Protein AF-A0A2J4XXV7-F1 (afdb_monomer)

Sequence (76 aa):
GYVSQFDAGKVPREKGILFPPAPKTFASQLVIGTPYLSQENIVKLKQAFSDPRIQTWLKTTDDPLVKDVLVPVSAN

Solvent-accessible surface area (backbone atoms only — not comparable to full-atom values): 5104 Å² total; per-residue (Å²): 104,80,66,55,55,38,60,75,63,69,57,62,72,90,63,45,90,74,60,72,80,76,58,76,89,68,53,90,71,94,82,77,64,77,93,47,62,80,40,68,69,47,44,52,50,54,51,58,78,67,35,68,65,53,61,52,43,60,75,68,47,82,50,80,84,41,39,93,67,57,73,77,75,77,93,125

Organism: NCBI:txid1134687

Mean predicted aligned error: 10.98 Å

Secondary structure (DSSP, 8-state):
-HHHHHHHTT--GGGGGG-PPPPGGGS------GGGTT-HHHHHHHHHHT-HHHHHHHHH---TTTTTTSPPPP--

Foldseek 3Di:
DVVVVCVVVVPDCVVVVPPDQDPLVPPDDDDDDPVCCPPPVNVVVVCVVPDVVVVVCLVDPPPPVRVVPDDPRDDD

Radius of gyration: 15.52 Å; Cα contacts (8 Å, |Δi|>4): 29; chains: 1; bounding box: 39×26×36 Å

pLDDT: mean 73.26, std 17.17, range [35.06, 97.94]

Structure (mmCIF, N/CA/C/O backbone):
data_AF-A0A2J4XXV7-F1
#
_entry.id   AF-A0A2J4XXV7-F1
#
loop_
_atom_site.group_PDB
_atom_site.id
_atom_site.type_symbol
_atom_site.label_atom_id
_atom_site.label_alt_id
_atom_site.label_comp_id
_atom_site.label_asym_id
_atom_site.label_entity_id
_atom_site.label_seq_id
_atom_site.pdbx_PDB_ins_code
_atom_site.Cartn_x
_atom_site.Cartn_y
_atom_site.Cartn_z
_atom_site.occupancy
_atom_site.B_iso_or_equiv
_atom_site.auth_seq_id
_atom_site.auth_comp_id
_atom_site.auth_asym_id
_atom_site.auth_atom_id
_atom_site.pdbx_PDB_model_num
ATOM 1 N N . GLY A 1 1 ? 9.592 8.700 -2.856 1.00 49.03 1 GLY A N 1
ATOM 2 C CA . GLY A 1 1 ? 10.501 7.537 -2.736 1.00 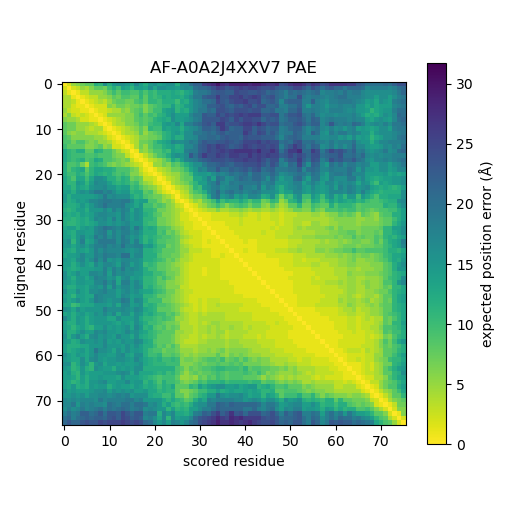49.03 1 GLY A CA 1
ATOM 3 C C . GLY A 1 1 ? 11.765 7.813 -3.525 1.00 49.03 1 GLY A C 1
ATOM 4 O O . GLY A 1 1 ? 11.729 8.685 -4.375 1.00 49.03 1 GLY A O 1
ATOM 5 N N . TYR A 1 2 ? 12.874 7.116 -3.276 1.00 47.78 2 TYR A N 1
ATOM 6 C CA . TYR A 1 2 ? 14.157 7.369 -3.961 1.00 47.78 2 TYR A CA 1
ATOM 7 C C . TYR A 1 2 ? 14.009 7.400 -5.500 1.00 47.78 2 TYR A C 1
ATOM 9 O O . TYR A 1 2 ? 14.506 8.312 -6.142 1.00 47.78 2 TYR A O 1
ATOM 17 N N . VAL A 1 3 ? 13.178 6.517 -6.071 1.00 54.53 3 VAL A N 1
ATOM 18 C CA . VAL A 1 3 ? 12.819 6.470 -7.507 1.00 54.53 3 VAL A CA 1
ATOM 19 C C . VAL A 1 3 ? 12.100 7.737 -8.001 1.00 54.53 3 VAL A C 1
ATOM 21 O O . VAL A 1 3 ? 12.431 8.248 -9.066 1.00 54.53 3 VAL A O 1
ATOM 24 N N . SER A 1 4 ? 11.203 8.329 -7.200 1.00 55.78 4 SER A N 1
ATOM 25 C CA . SER A 1 4 ? 10.461 9.534 -7.605 1.00 55.78 4 SER A CA 1
ATOM 26 C C . SER A 1 4 ? 11.358 10.768 -7.757 1.00 55.78 4 SER A C 1
ATOM 28 O O . SER A 1 4 ? 10.961 11.728 -8.405 1.00 55.78 4 SER A O 1
ATOM 30 N N . GLN A 1 5 ? 12.560 10.765 -7.166 1.00 57.62 5 GLN A N 1
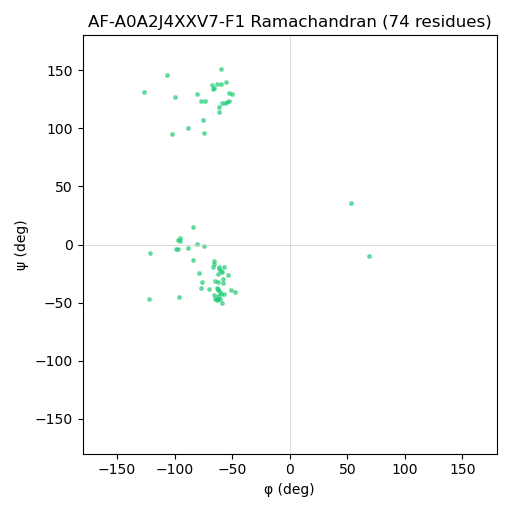ATOM 31 C CA . GLN A 1 5 ? 13.560 11.822 -7.361 1.00 57.62 5 GLN A CA 1
ATOM 32 C C . GLN A 1 5 ? 14.259 11.699 -8.723 1.00 57.62 5 GLN A C 1
ATOM 34 O O . GLN A 1 5 ? 14.582 12.716 -9.328 1.00 57.62 5 GLN A O 1
ATOM 39 N N . PHE A 1 6 ? 14.443 10.478 -9.235 1.00 59.03 6 PHE A N 1
ATOM 40 C CA . PHE A 1 6 ? 14.995 10.239 -10.573 1.00 59.03 6 PHE A CA 1
ATOM 41 C C . PHE A 1 6 ? 13.954 10.481 -11.667 1.00 59.03 6 PHE A C 1
ATOM 43 O O . PHE A 1 6 ? 14.296 11.080 -12.687 1.00 59.03 6 PHE A O 1
ATOM 50 N N . ASP A 1 7 ? 12.690 10.117 -11.419 1.00 57.56 7 ASP A N 1
ATOM 51 C CA . ASP A 1 7 ? 11.569 10.480 -12.294 1.00 57.56 7 ASP A CA 1
ATOM 52 C C . ASP A 1 7 ? 11.397 12.008 -12.349 1.00 57.56 7 ASP A C 1
ATOM 54 O O . ASP A 1 7 ? 11.340 12.591 -13.433 1.00 57.56 7 ASP A O 1
ATOM 58 N N . ALA A 1 8 ? 11.418 12.686 -11.191 1.00 62.62 8 ALA A N 1
ATOM 59 C CA . ALA A 1 8 ? 11.399 14.151 -11.122 1.00 62.62 8 ALA A CA 1
ATOM 60 C C . ALA A 1 8 ? 12.638 14.787 -11.782 1.00 62.62 8 ALA A C 1
ATOM 62 O O . ALA A 1 8 ? 12.545 15.861 -12.375 1.00 62.62 8 ALA A O 1
ATOM 63 N N . GLY A 1 9 ? 13.784 14.106 -11.717 1.00 67.56 9 GLY A N 1
ATOM 64 C CA . GLY A 1 9 ? 15.035 14.496 -12.365 1.00 67.56 9 GLY A CA 1
ATOM 65 C C . GLY A 1 9 ? 15.133 14.139 -13.853 1.00 67.56 9 GLY A C 1
ATOM 66 O O . GLY A 1 9 ? 16.160 14.436 -14.460 1.00 67.56 9 GLY A O 1
ATOM 67 N N . LYS A 1 10 ? 14.102 13.514 -14.450 1.00 68.19 10 LYS A N 1
ATOM 68 C CA . LYS A 1 10 ? 14.077 13.042 -15.851 1.00 68.19 10 LYS A CA 1
ATOM 69 C C . LYS A 1 10 ? 15.260 12.138 -16.224 1.00 68.19 10 LYS A C 1
ATOM 71 O O . LYS A 1 10 ? 15.767 12.199 -17.345 1.00 68.19 10 LYS A O 1
ATOM 76 N N . VAL A 1 11 ? 15.726 11.308 -15.294 1.00 65.69 11 VAL A N 1
ATOM 77 C CA . VAL A 1 11 ? 16.832 10.382 -15.560 1.00 65.69 11 VAL A CA 1
ATOM 78 C C . VAL A 1 11 ? 16.310 9.188 -16.373 1.00 65.69 11 VAL A C 1
ATOM 80 O O . VAL A 1 11 ? 15.395 8.507 -15.913 1.00 65.69 11 VAL A O 1
ATOM 83 N N . PRO A 1 12 ? 16.872 8.895 -17.563 1.00 67.50 12 PRO A N 1
ATOM 84 C CA . PRO A 1 12 ? 16.431 7.760 -18.370 1.00 67.50 12 PRO A CA 1
ATOM 85 C C . PRO A 1 12 ? 16.662 6.426 -17.652 1.00 67.50 12 PRO A C 1
ATOM 87 O O . PRO A 1 12 ? 17.738 6.198 -17.091 1.00 67.50 12 PRO A O 1
ATOM 90 N N . ARG A 1 13 ? 15.684 5.512 -17.731 1.00 62.97 13 ARG A N 1
ATOM 91 C CA . ARG A 1 13 ? 15.736 4.182 -17.086 1.00 62.97 13 ARG A CA 1
ATOM 92 C C . ARG A 1 13 ? 16.913 3.316 -1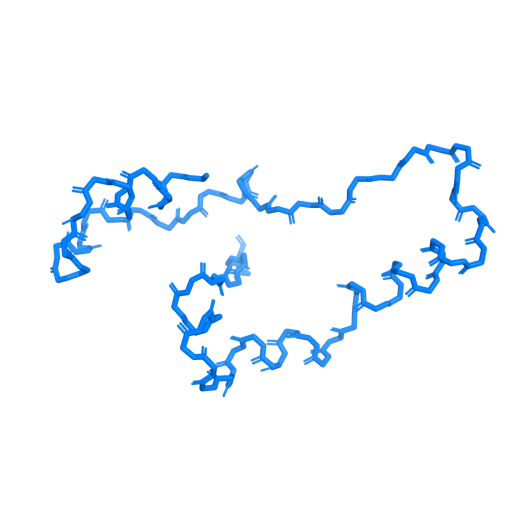7.540 1.00 62.97 13 ARG A C 1
ATOM 94 O O . ARG A 1 13 ? 17.372 2.468 -16.786 1.00 62.97 13 ARG A O 1
ATOM 101 N N . GLU A 1 14 ? 17.444 3.575 -18.731 1.00 63.31 14 GLU A N 1
ATOM 102 C CA . GLU A 1 14 ? 18.646 2.943 -19.295 1.00 63.31 14 GLU A CA 1
ATOM 103 C C . GLU A 1 14 ? 19.903 3.167 -18.436 1.00 63.31 14 GLU A C 1
ATOM 105 O O . GLU A 1 14 ? 20.829 2.360 -18.462 1.00 63.31 14 GLU A O 1
ATOM 110 N N . LYS A 1 15 ? 19.928 4.221 -17.606 1.00 63.72 15 LYS A N 1
ATOM 111 C CA . LYS A 1 15 ? 20.989 4.460 -16.609 1.00 63.72 15 LYS A CA 1
ATOM 112 C C . LYS A 1 15 ? 20.757 3.702 -15.298 1.00 63.72 15 LYS A C 1
ATOM 114 O O . LYS A 1 15 ? 21.380 3.999 -14.278 1.00 63.72 15 LYS A O 1
ATOM 119 N N . GLY A 1 16 ? 19.860 2.718 -15.323 1.00 54.12 16 GLY A N 1
ATOM 120 C CA . GLY A 1 16 ? 19.301 2.089 -14.140 1.00 54.12 16 GLY A CA 1
ATOM 121 C C . GLY A 1 16 ? 20.193 1.123 -13.374 1.00 54.12 16 GLY A C 1
ATOM 122 O O . GLY A 1 16 ? 19.811 0.662 -12.304 1.00 54.12 16 GLY A O 1
ATOM 123 N N . ILE A 1 17 ? 21.418 0.907 -13.852 1.00 55.00 17 ILE A N 1
ATOM 124 C CA . ILE A 1 17 ? 22.502 0.254 -13.101 1.00 55.00 17 ILE A CA 1
ATOM 125 C C . ILE A 1 17 ? 22.788 1.013 -11.781 1.00 55.00 17 ILE A C 1
ATOM 127 O O . ILE A 1 17 ? 23.339 0.448 -10.842 1.00 55.00 17 ILE A O 1
ATOM 131 N N . LEU A 1 18 ? 22.370 2.284 -11.683 1.00 53.28 18 LEU A N 1
ATOM 132 C CA . LEU A 1 18 ? 22.469 3.125 -10.487 1.00 53.28 18 LEU A CA 1
ATOM 133 C C . LEU A 1 18 ? 21.272 3.020 -9.521 1.00 53.28 18 LEU A C 1
ATOM 135 O O . LEU A 1 18 ? 21.304 3.678 -8.482 1.00 53.28 18 LEU A O 1
ATOM 139 N N . PHE A 1 19 ? 20.222 2.246 -9.827 1.00 56.88 19 PHE A N 1
ATOM 140 C CA . PHE A 1 19 ? 19.099 2.046 -8.904 1.00 56.88 19 PHE A CA 1
ATOM 141 C C . PHE A 1 19 ? 19.391 0.853 -7.984 1.00 56.88 19 PHE A C 1
ATOM 143 O O . PHE A 1 19 ? 19.197 -0.292 -8.401 1.00 56.88 19 PHE A O 1
ATOM 150 N N . PRO A 1 20 ? 19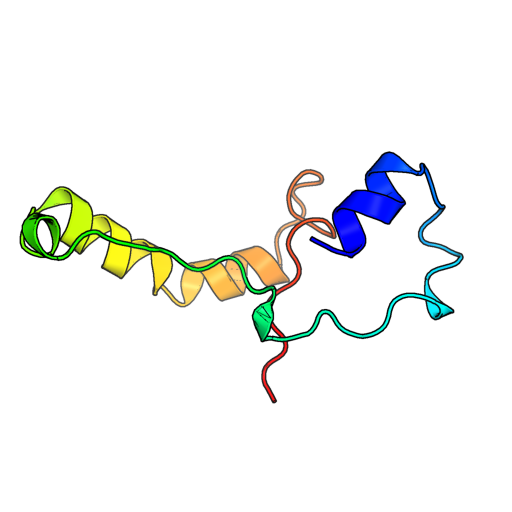.831 1.060 -6.727 1.00 57.38 20 PRO A N 1
ATOM 151 C CA . PRO A 1 20 ? 19.811 -0.029 -5.761 1.00 57.38 20 PRO A CA 1
ATOM 152 C C . PRO A 1 20 ? 18.363 -0.523 -5.594 1.00 57.38 20 PRO A C 1
ATOM 154 O O . PRO A 1 20 ? 17.426 0.274 -5.742 1.00 57.38 20 PRO A O 1
ATOM 157 N N . PRO A 1 21 ? 18.144 -1.810 -5.265 1.00 57.56 21 PRO A N 1
ATOM 158 C CA . PRO A 1 21 ? 16.812 -2.286 -4.918 1.00 57.56 21 PRO A CA 1
ATOM 159 C C . PRO A 1 21 ? 16.234 -1.388 -3.820 1.00 57.56 21 PRO A C 1
ATOM 161 O O . PRO A 1 21 ? 16.913 -1.087 -2.835 1.00 57.56 21 PRO A O 1
ATOM 164 N N . ALA A 1 22 ? 15.000 -0.914 -4.020 1.00 55.06 22 ALA A N 1
ATOM 165 C CA . ALA A 1 22 ? 14.360 0.009 -3.093 1.00 55.06 22 ALA A CA 1
ATOM 166 C C . ALA A 1 22 ? 14.381 -0.601 -1.679 1.00 55.06 22 ALA A C 1
ATOM 168 O O . ALA A 1 22 ? 13.879 -1.715 -1.496 1.00 55.06 22 ALA A O 1
ATOM 169 N N . PRO A 1 23 ? 14.963 0.081 -0.675 1.00 55.78 23 PRO A N 1
ATOM 170 C CA . PRO A 1 23 ? 15.028 -0.482 0.664 1.00 55.78 23 PRO A CA 1
ATOM 171 C C . PRO A 1 23 ? 13.611 -0.750 1.180 1.00 55.78 23 PRO A C 1
ATOM 173 O O . PRO A 1 23 ? 12.720 0.082 1.003 1.00 55.78 23 PRO A O 1
ATOM 176 N N . LYS A 1 24 ? 13.396 -1.893 1.846 1.00 56.94 24 LYS A N 1
ATOM 177 C CA . LYS A 1 24 ? 12.077 -2.314 2.368 1.00 56.94 24 LYS A CA 1
ATOM 178 C C . LYS A 1 24 ? 11.401 -1.259 3.254 1.00 56.94 24 LYS A C 1
ATOM 180 O O . LYS A 1 24 ? 10.179 -1.215 3.341 1.00 56.94 24 LYS A O 1
ATOM 185 N N . THR A 1 25 ? 12.187 -0.393 3.888 1.00 52.72 25 THR A N 1
ATOM 186 C CA . THR A 1 25 ? 11.716 0.732 4.707 1.00 52.72 25 THR A CA 1
ATOM 187 C C . THR A 1 25 ? 10.981 1.816 3.912 1.00 52.72 25 THR A C 1
ATOM 189 O O . THR A 1 25 ? 10.261 2.607 4.511 1.00 52.72 25 THR A O 1
ATOM 192 N N . PHE A 1 26 ? 11.119 1.852 2.583 1.00 56.47 26 PHE A N 1
ATOM 193 C CA . PHE A 1 26 ? 10.416 2.790 1.699 1.00 56.47 26 PHE A CA 1
ATOM 194 C C . PHE A 1 26 ? 9.150 2.208 1.067 1.00 56.47 26 PHE A C 1
ATOM 196 O O . PHE A 1 26 ? 8.517 2.880 0.252 1.00 56.47 26 PHE A O 1
ATOM 203 N N . ALA A 1 27 ? 8.776 0.979 1.431 1.00 62.72 27 ALA A N 1
ATOM 204 C CA . ALA A 1 27 ? 7.482 0.414 1.090 1.00 62.72 27 ALA A CA 1
ATOM 205 C C . ALA A 1 27 ? 6.368 1.375 1.515 1.00 62.72 27 ALA A C 1
ATOM 207 O O . ALA A 1 27 ? 6.267 1.717 2.694 1.00 62.72 27 ALA A O 1
ATOM 208 N N . SER A 1 28 ? 5.510 1.795 0.586 1.00 67.25 28 SER A N 1
ATOM 209 C CA . SER A 1 28 ? 4.276 2.480 0.963 1.00 67.25 28 SER A CA 1
ATOM 210 C C . SER A 1 28 ? 3.426 1.526 1.803 1.00 67.25 28 SER A C 1
ATOM 212 O O . SER A 1 28 ? 3.046 0.453 1.340 1.00 67.25 28 SER A O 1
ATOM 214 N N . GLN A 1 29 ? 3.159 1.906 3.052 1.00 74.88 29 GLN A N 1
ATOM 215 C CA . GLN A 1 29 ? 2.347 1.125 3.984 1.00 74.88 29 GLN A CA 1
ATOM 216 C C . GLN A 1 29 ? 0.976 1.773 4.167 1.00 74.88 29 GLN A C 1
ATOM 218 O O . GLN A 1 29 ? 0.851 2.999 4.187 1.00 74.88 29 GLN A O 1
ATOM 223 N N . LEU A 1 30 ? -0.052 0.945 4.348 1.00 83.25 30 LEU A N 1
ATOM 224 C CA . LEU A 1 30 ? -1.360 1.406 4.794 1.00 83.25 30 LEU A CA 1
ATOM 225 C C . LEU A 1 30 ? -1.291 1.723 6.297 1.00 83.25 30 LEU A C 1
ATOM 227 O O . LEU A 1 30 ? -1.229 0.812 7.121 1.00 83.25 30 LEU A O 1
ATOM 231 N N . VAL A 1 31 ? -1.306 3.011 6.650 1.00 88.38 31 VAL A N 1
ATOM 232 C CA . VAL A 1 31 ? -1.318 3.484 8.044 1.00 88.38 31 VAL A CA 1
ATOM 233 C C . VAL A 1 31 ? -2.745 3.853 8.442 1.00 88.38 31 VAL A C 1
ATOM 235 O O . VAL A 1 31 ? -3.406 4.631 7.758 1.00 88.38 31 VAL A O 1
ATOM 238 N N . ILE A 1 32 ? -3.225 3.293 9.553 1.00 90.31 32 ILE A N 1
ATOM 239 C CA . ILE A 1 32 ? -4.598 3.464 10.047 1.00 90.31 32 ILE A CA 1
ATOM 240 C C . ILE A 1 32 ? -4.535 3.937 11.499 1.00 90.31 32 ILE A C 1
ATOM 242 O O . ILE A 1 32 ? -3.844 3.336 12.318 1.00 90.31 32 ILE A O 1
ATOM 246 N N . GLY A 1 33 ? -5.283 4.990 11.836 1.00 94.44 33 GLY A N 1
ATOM 247 C CA . GLY A 1 33 ? -5.433 5.415 13.228 1.00 94.44 33 GLY A CA 1
ATOM 248 C C . GLY A 1 33 ? -6.200 4.374 14.049 1.00 94.44 33 GLY A C 1
ATOM 249 O O . GLY A 1 33 ? -7.261 3.916 13.627 1.00 94.44 33 GLY A O 1
ATOM 250 N N . THR A 1 34 ? -5.699 4.036 15.240 1.00 95.44 34 THR A N 1
ATOM 251 C CA . THR A 1 34 ? -6.288 3.026 16.142 1.00 95.44 34 THR A CA 1
ATOM 252 C C . THR A 1 34 ? -7.805 3.158 16.350 1.00 95.44 34 THR A C 1
ATOM 254 O O . THR A 1 34 ? -8.48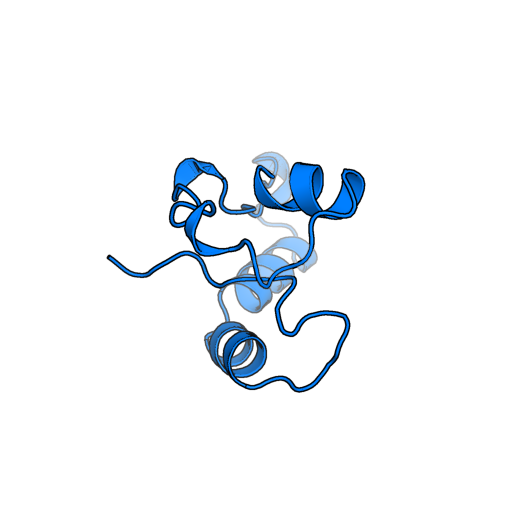1 2.129 16.300 1.00 95.44 34 THR A O 1
ATOM 257 N N . PRO A 1 35 ? -8.388 4.368 16.507 1.00 97.31 35 PRO A N 1
ATOM 258 C CA . PRO A 1 35 ? -9.836 4.520 16.688 1.00 97.31 35 PRO A CA 1
ATOM 259 C C . PRO A 1 35 ? -10.687 4.012 15.514 1.00 97.31 35 PRO A C 1
ATOM 261 O O . PRO A 1 35 ? -11.877 3.767 15.681 1.00 97.31 35 PRO A O 1
ATOM 264 N N . TYR A 1 36 ? -10.096 3.856 14.328 1.00 96.00 36 TYR A N 1
ATOM 265 C CA . TYR A 1 36 ? -10.810 3.517 13.097 1.00 96.00 36 TYR A CA 1
ATOM 266 C C . TYR A 1 36 ? -10.738 2.030 12.736 1.00 96.00 36 TYR A C 1
ATOM 268 O O . TYR A 1 36 ? -11.362 1.608 11.765 1.00 96.00 36 TYR A O 1
ATOM 276 N N . LEU A 1 37 ? -9.998 1.218 13.499 1.00 93.50 37 LEU A N 1
ATOM 277 C CA . LEU A 1 37 ? -9.700 -0.179 13.151 1.00 93.50 37 LEU A CA 1
ATOM 278 C C . LEU A 1 37 ? -10.938 -1.061 12.950 1.00 93.50 37 LEU A C 1
ATOM 280 O O . LEU A 1 37 ? -10.872 -2.020 12.181 1.00 93.50 37 LEU A O 1
ATOM 284 N N . SER A 1 38 ? -12.031 -0.754 13.650 1.00 95.62 38 SER A N 1
ATOM 285 C CA . SER A 1 38 ? -13.286 -1.507 13.612 1.00 95.62 38 SER A CA 1
ATOM 286 C C . SER A 1 38 ? -14.330 -0.928 12.657 1.00 95.62 38 SER A C 1
ATOM 288 O O . SER A 1 38 ? -15.390 -1.531 12.499 1.00 95.62 38 SER A O 1
ATOM 290 N N . GLN A 1 39 ? -14.066 0.213 12.008 1.00 97.94 39 GLN A N 1
ATOM 291 C CA . GLN A 1 39 ? -15.009 0.760 11.035 1.00 97.94 39 GLN A CA 1
ATOM 292 C C . GLN A 1 39 ? -15.112 -0.172 9.825 1.00 97.94 39 GLN A C 1
ATOM 294 O O . GLN A 1 39 ? -14.106 -0.647 9.29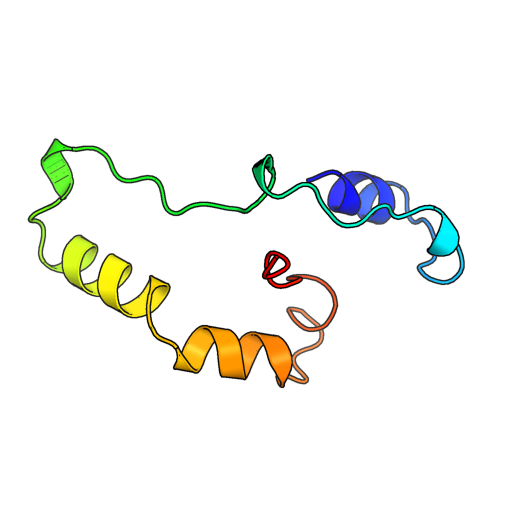6 1.00 97.94 39 GLN A O 1
ATOM 299 N N . GLU A 1 40 ? -16.336 -0.431 9.370 1.00 97.62 40 GLU A N 1
ATOM 300 C CA . GLU A 1 40 ? -16.611 -1.429 8.332 1.00 97.62 40 GLU A CA 1
ATOM 301 C C . GLU A 1 40 ? -15.833 -1.162 7.030 1.00 97.62 40 GLU A C 1
ATOM 303 O O . GLU A 1 40 ? -15.248 -2.069 6.437 1.00 97.62 40 GLU A O 1
ATOM 308 N N . ASN A 1 41 ? -15.768 0.100 6.603 1.00 96.19 41 ASN A N 1
ATOM 309 C CA . ASN A 1 41 ? -14.991 0.533 5.442 1.00 96.19 41 ASN A CA 1
ATOM 310 C C . ASN A 1 41 ? -13.483 0.285 5.616 1.00 96.19 41 ASN A C 1
ATOM 312 O O . ASN A 1 41 ? -12.822 -0.129 4.666 1.00 96.19 41 ASN A O 1
ATOM 316 N N . ILE A 1 42 ? -12.939 0.487 6.818 1.00 96.25 42 ILE A N 1
ATOM 317 C CA . ILE A 1 42 ? -11.523 0.250 7.122 1.00 96.25 42 ILE A CA 1
ATOM 318 C C . ILE A 1 42 ? -11.207 -1.245 7.130 1.00 96.25 42 ILE A C 1
ATOM 320 O O . ILE A 1 42 ? -10.166 -1.661 6.617 1.00 96.25 42 ILE A O 1
ATOM 324 N N . VAL A 1 43 ? -12.115 -2.076 7.643 1.00 95.38 43 VAL A N 1
ATOM 325 C CA . VAL A 1 43 ? -11.983 -3.537 7.567 1.00 95.38 43 VAL A CA 1
ATOM 326 C C . VAL A 1 43 ? -11.941 -3.998 6.108 1.00 95.38 43 VAL A C 1
ATOM 328 O O . VAL A 1 43 ? -11.029 -4.739 5.735 1.00 95.38 43 VAL A O 1
ATOM 331 N N . LYS A 1 44 ? -12.856 -3.505 5.264 1.00 95.38 44 LYS A N 1
ATOM 332 C CA . LYS A 1 44 ? -12.861 -3.800 3.820 1.00 95.38 44 LYS A CA 1
ATOM 333 C C . LYS A 1 44 ? -11.580 -3.320 3.133 1.00 95.38 44 LYS A C 1
ATOM 335 O O . LYS A 1 44 ? -11.014 -4.050 2.323 1.00 95.38 44 LYS A O 1
ATOM 340 N N . LEU A 1 45 ? -11.079 -2.136 3.491 1.00 92.69 45 LEU A N 1
ATOM 341 C CA . LEU A 1 45 ? -9.827 -1.603 2.950 1.00 92.69 45 LEU A CA 1
ATOM 342 C C . LEU A 1 45 ? -8.628 -2.491 3.308 1.00 92.69 45 LEU A C 1
ATOM 344 O O . LEU A 1 45 ? -7.829 -2.810 2.432 1.00 92.69 45 LEU A O 1
ATOM 348 N N . LYS A 1 46 ? -8.523 -2.947 4.564 1.00 91.06 46 LYS A N 1
ATOM 349 C CA . LYS A 1 46 ? -7.466 -3.881 4.997 1.00 91.06 46 LYS A CA 1
ATOM 350 C C . LYS A 1 46 ? -7.510 -5.195 4.220 1.00 91.06 46 LYS A C 1
ATOM 352 O O . LYS A 1 46 ? -6.460 -5.710 3.836 1.00 91.06 46 LYS A O 1
ATOM 357 N N . GLN A 1 47 ? -8.713 -5.730 4.004 1.00 92.00 47 GLN A N 1
ATOM 358 C CA . GLN A 1 47 ? -8.922 -6.959 3.237 1.00 92.00 47 GLN A CA 1
ATOM 359 C C . GLN A 1 47 ? -8.482 -6.782 1.785 1.00 92.00 47 GLN A C 1
ATOM 361 O O . GLN A 1 47 ? -7.708 -7.597 1.296 1.00 92.00 47 GLN A O 1
ATOM 366 N N . ALA A 1 48 ? -8.904 -5.693 1.136 1.00 90.25 48 ALA A N 1
ATOM 367 C CA . ALA A 1 48 ? -8.491 -5.377 -0.226 1.00 90.25 48 ALA A CA 1
ATOM 368 C C . ALA A 1 48 ? -6.967 -5.248 -0.321 1.00 90.25 48 ALA A C 1
ATOM 370 O O . ALA A 1 48 ? -6.352 -5.923 -1.134 1.00 90.25 48 ALA A O 1
ATOM 371 N N . PHE A 1 49 ? -6.337 -4.465 0.559 1.00 86.31 49 PHE A N 1
ATOM 372 C CA . PHE A 1 49 ? -4.888 -4.231 0.531 1.00 86.31 49 PHE A CA 1
ATOM 373 C C . PHE A 1 49 ? -4.052 -5.506 0.748 1.00 86.31 49 PHE A C 1
ATOM 375 O O . PHE A 1 49 ? -2.911 -5.582 0.296 1.00 86.31 49 PHE A O 1
ATOM 382 N N . SER A 1 50 ? -4.621 -6.506 1.427 1.00 86.06 50 SER A N 1
ATOM 383 C CA . SER A 1 50 ? -3.980 -7.798 1.710 1.00 86.06 50 SER A CA 1
ATOM 384 C C . SER A 1 50 ? -4.338 -8.885 0.690 1.00 86.06 50 SER A C 1
ATOM 386 O O . SER A 1 50 ? -3.939 -10.037 0.852 1.00 86.06 50 SER A O 1
ATOM 388 N N . ASP A 1 51 ? -5.111 -8.551 -0.343 1.00 91.50 51 ASP A N 1
ATOM 389 C CA . ASP A 1 51 ? -5.606 -9.522 -1.307 1.00 91.50 51 ASP A CA 1
ATOM 390 C C . ASP A 1 51 ? -4.474 -9.991 -2.248 1.00 91.50 51 ASP A C 1
ATOM 392 O O . ASP A 1 51 ? -3.861 -9.171 -2.945 1.00 91.50 51 ASP A O 1
ATOM 396 N N . PRO A 1 52 ? -4.187 -11.306 -2.337 1.00 88.56 52 PRO A N 1
ATOM 397 C CA . PRO A 1 52 ? -3.124 -11.832 -3.199 1.00 88.56 52 PRO A CA 1
ATOM 398 C C . PRO A 1 52 ? -3.354 -11.544 -4.691 1.00 88.56 52 PRO A C 1
ATOM 400 O O . PRO A 1 52 ? -2.402 -11.528 -5.483 1.00 88.56 52 PRO A O 1
ATOM 403 N N . ARG A 1 53 ? -4.600 -11.271 -5.097 1.00 89.56 53 ARG A N 1
ATOM 404 C CA . ARG A 1 53 ? -4.932 -10.877 -6.471 1.00 89.56 53 ARG A CA 1
ATOM 405 C C . ARG A 1 53 ? -4.311 -9.533 -6.838 1.00 89.56 53 ARG A C 1
ATOM 407 O O . ARG A 1 53 ? -3.912 -9.366 -7.985 1.00 89.56 53 ARG A O 1
ATOM 414 N N . ILE A 1 54 ? -4.138 -8.619 -5.878 1.00 85.62 54 ILE A N 1
ATOM 415 C CA . ILE A 1 54 ? -3.459 -7.336 -6.119 1.00 85.62 54 ILE A CA 1
ATOM 416 C C . ILE A 1 54 ? -1.990 -7.568 -6.461 1.00 85.62 54 ILE A C 1
AT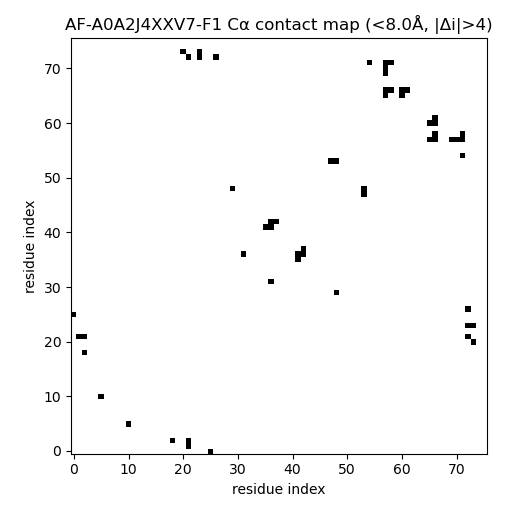OM 418 O O . ILE A 1 54 ? -1.491 -6.995 -7.421 1.00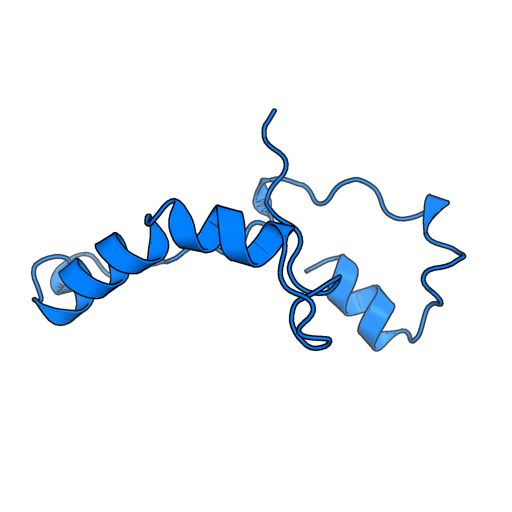 85.62 54 ILE A O 1
ATOM 422 N N . GLN A 1 55 ? -1.304 -8.454 -5.737 1.00 81.00 55 GLN A N 1
ATOM 423 C CA . GLN A 1 55 ? 0.093 -8.787 -6.037 1.00 81.00 55 GLN A CA 1
ATOM 424 C C . GLN A 1 55 ? 0.238 -9.443 -7.412 1.00 81.00 55 GLN A C 1
ATOM 426 O O . GLN A 1 55 ? 1.202 -9.183 -8.128 1.00 81.00 55 GLN A O 1
ATOM 431 N N . THR A 1 56 ? -0.728 -10.279 -7.791 1.00 86.50 56 THR A N 1
ATOM 432 C CA . THR A 1 56 ? -0.768 -10.891 -9.125 1.00 86.50 56 THR A CA 1
ATOM 433 C C . THR A 1 56 ? -0.964 -9.827 -10.202 1.00 86.50 56 THR A C 1
ATOM 435 O O . THR A 1 56 ? -0.214 -9.797 -11.175 1.00 86.50 56 THR A O 1
ATOM 438 N N . TRP A 1 57 ? -1.914 -8.912 -10.002 1.00 87.88 57 TRP A N 1
ATOM 439 C CA . TRP A 1 57 ? -2.185 -7.820 -10.930 1.00 87.88 57 TRP A CA 1
ATOM 440 C C . TRP A 1 57 ? -0.994 -6.863 -11.063 1.00 87.88 57 TRP A C 1
ATOM 442 O O . TRP A 1 57 ? -0.560 -6.607 -12.175 1.00 87.88 57 TRP A O 1
ATOM 452 N N . LEU A 1 58 ? -0.375 -6.426 -9.961 1.00 82.69 58 LEU A N 1
ATOM 453 C CA . LEU A 1 58 ? 0.814 -5.558 -9.994 1.00 82.69 58 LEU A CA 1
ATOM 454 C C . LEU A 1 58 ? 1.986 -6.178 -10.773 1.00 82.69 58 LEU A C 1
ATOM 456 O O . LEU A 1 58 ? 2.748 -5.456 -11.405 1.00 82.69 58 LEU A O 1
ATOM 460 N N . LYS A 1 59 ? 2.130 -7.509 -10.746 1.00 81.12 59 LYS A N 1
ATOM 461 C CA . LYS A 1 59 ? 3.183 -8.228 -11.485 1.00 81.12 59 LYS A CA 1
ATOM 462 C C . LYS A 1 59 ? 2.887 -8.411 -12.972 1.00 81.12 59 LYS A C 1
ATOM 464 O O . LYS A 1 59 ? 3.817 -8.655 -13.733 1.00 81.12 59 LYS A O 1
ATOM 469 N N . THR A 1 60 ? 1.616 -8.388 -13.364 1.00 87.75 60 THR A N 1
ATOM 470 C CA . THR A 1 60 ? 1.166 -8.816 -14.702 1.00 87.75 60 THR A CA 1
ATOM 471 C C . THR A 1 60 ? 0.438 -7.728 -15.479 1.00 87.75 60 THR A C 1
ATOM 473 O O . THR A 1 60 ? 0.131 -7.928 -16.648 1.00 87.75 60 THR A O 1
ATOM 476 N N . THR A 1 61 ? 0.149 -6.590 -14.849 1.00 86.50 61 THR A N 1
ATOM 477 C CA . THR A 1 61 ? -0.577 -5.495 -15.481 1.00 86.50 61 THR A CA 1
ATOM 478 C C . THR A 1 61 ? 0.247 -4.852 -16.591 1.00 86.50 61 THR A C 1
ATOM 480 O O . THR A 1 61 ? 1.440 -4.585 -16.436 1.00 86.50 61 THR A O 1
ATOM 483 N N . ASP A 1 62 ? -0.424 -4.570 -17.705 1.00 87.25 62 ASP A N 1
ATOM 484 C CA . ASP A 1 62 ? 0.098 -3.775 -18.815 1.00 87.25 62 ASP A CA 1
ATOM 485 C C . ASP A 1 62 ? -0.318 -2.301 -18.734 1.00 87.25 62 ASP A C 1
ATOM 487 O O . ASP A 1 62 ? -0.032 -1.531 -19.649 1.00 87.25 62 ASP A O 1
ATOM 491 N N . ASP A 1 63 ? -0.976 -1.894 -17.642 1.00 85.19 63 ASP A N 1
ATOM 492 C CA . ASP A 1 63 ? -1.337 -0.498 -17.404 1.00 85.19 63 ASP A CA 1
ATOM 493 C C . ASP A 1 63 ? -0.060 0.362 -17.325 1.00 85.19 63 ASP A C 1
ATOM 495 O O . ASP A 1 63 ? 0.718 0.202 -16.378 1.00 85.19 63 ASP A O 1
ATOM 499 N N . PRO A 1 64 ? 0.172 1.285 -18.279 1.00 79.38 64 PRO A N 1
ATOM 500 C CA . PRO A 1 64 ? 1.396 2.080 -18.342 1.00 79.38 64 PRO A CA 1
ATOM 501 C C . PRO A 1 64 ? 1.557 3.045 -17.159 1.00 79.38 64 PRO A C 1
ATOM 503 O O . PRO A 1 64 ? 2.644 3.583 -16.961 1.00 79.38 64 PRO A O 1
ATOM 506 N N . LEU A 1 65 ? 0.500 3.282 -16.373 1.00 77.81 65 LEU A N 1
ATOM 507 C CA . LEU A 1 65 ? 0.553 4.102 -15.160 1.00 77.81 65 LEU A CA 1
ATOM 508 C C . LEU A 1 65 ? 1.025 3.317 -13.929 1.00 77.81 65 LEU A C 1
ATOM 510 O O . LEU A 1 65 ? 1.336 3.918 -12.900 1.00 77.81 65 LEU A O 1
ATOM 514 N N . VAL A 1 66 ? 1.057 1.986 -14.012 1.00 74.88 66 VAL A N 1
ATOM 515 C CA . VAL A 1 66 ? 1.337 1.095 -12.876 1.0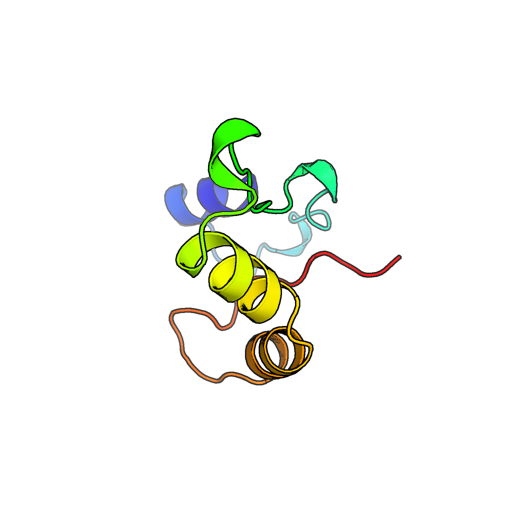0 74.88 66 VAL A CA 1
ATOM 516 C C . VAL A 1 66 ? 2.526 0.201 -13.151 1.00 74.88 66 VAL A C 1
ATOM 518 O O . VAL A 1 66 ? 3.424 0.105 -12.305 1.00 74.88 66 VAL A O 1
ATOM 521 N N . LYS A 1 67 ? 2.547 -0.414 -14.336 1.00 71.56 67 LYS A N 1
ATOM 522 C CA . LYS A 1 67 ? 3.699 -1.135 -14.855 1.00 71.56 67 LYS A CA 1
ATOM 523 C C . LYS A 1 67 ? 4.901 -0.217 -14.730 1.00 71.56 67 LYS A C 1
ATOM 525 O O . LYS A 1 67 ? 4.830 0.956 -15.086 1.00 71.56 67 LYS A O 1
ATOM 530 N N . ASP A 1 68 ? 5.972 -0.733 -14.140 1.00 65.19 68 ASP A N 1
ATOM 531 C CA . ASP A 1 68 ? 7.235 -0.021 -13.979 1.00 65.19 68 ASP A CA 1
ATOM 532 C C . ASP A 1 68 ? 7.231 1.182 -13.001 1.00 65.19 68 ASP A C 1
ATOM 534 O O . ASP A 1 68 ? 8.312 1.666 -12.655 1.00 65.19 68 ASP A O 1
ATOM 538 N N . VAL A 1 69 ? 6.073 1.638 -12.503 1.00 65.38 69 VAL A N 1
ATOM 539 C CA . VAL A 1 69 ? 5.923 2.728 -11.510 1.00 65.38 69 VAL A CA 1
ATOM 540 C C . VAL A 1 69 ? 5.783 2.173 -10.091 1.00 65.38 69 VAL A C 1
ATOM 542 O O . VAL A 1 69 ? 6.437 2.648 -9.160 1.00 65.38 69 VAL A O 1
ATOM 545 N N . LEU A 1 70 ? 4.949 1.144 -9.919 1.00 61.59 70 LEU A N 1
ATOM 546 C CA . LEU A 1 70 ? 4.752 0.460 -8.644 1.00 61.59 70 LEU A CA 1
ATOM 547 C C . LEU A 1 70 ? 5.514 -0.864 -8.665 1.00 61.59 70 LEU A C 1
ATOM 549 O O . LEU A 1 70 ? 5.019 -1.883 -9.137 1.00 61.59 70 LEU A O 1
ATOM 553 N N . VAL A 1 71 ? 6.735 -0.853 -8.137 1.00 55.59 71 VAL A N 1
ATOM 554 C CA . VAL A 1 71 ? 7.503 -2.084 -7.933 1.00 55.59 71 VAL A CA 1
ATOM 555 C C . VAL A 1 71 ? 7.039 -2.787 -6.651 1.00 55.59 71 VAL A C 1
ATOM 557 O O . VAL A 1 71 ? 6.973 -2.144 -5.597 1.00 55.59 71 VAL A O 1
ATOM 560 N N . PRO A 1 72 ? 6.725 -4.097 -6.696 1.00 54.81 72 PRO A N 1
ATOM 561 C CA . PRO A 1 72 ? 6.482 -4.870 -5.488 1.00 54.81 72 PRO A CA 1
ATOM 562 C C . PRO A 1 72 ? 7.679 -4.754 -4.544 1.00 54.81 72 PRO A C 1
ATOM 564 O O . PRO A 1 72 ? 8.832 -4.813 -4.975 1.00 54.81 72 PRO A O 1
ATOM 567 N N . VAL A 1 73 ? 7.410 -4.628 -3.247 1.00 50.41 73 VAL A N 1
ATOM 568 C CA . VAL A 1 73 ? 8.459 -4.737 -2.231 1.00 50.41 73 VAL A CA 1
ATOM 569 C C . VAL A 1 73 ? 9.108 -6.111 -2.363 1.00 50.41 73 VAL A C 1
ATOM 571 O O . VAL A 1 73 ? 8.427 -7.136 -2.335 1.00 50.41 73 VAL A O 1
ATOM 574 N N . SER A 1 74 ? 10.419 -6.139 -2.586 1.00 42.34 74 SER A N 1
ATOM 575 C CA . SER A 1 74 ? 11.158 -7.375 -2.831 1.00 42.34 74 SER A CA 1
ATOM 576 C C . SER A 1 74 ? 10.959 -8.359 -1.674 1.00 42.34 74 SER A C 1
ATOM 578 O O . SER A 1 74 ? 11.270 -8.047 -0.519 1.00 42.34 74 SER A O 1
ATOM 580 N N . ALA A 1 75 ? 10.442 -9.547 -1.993 1.00 42.41 75 ALA A N 1
ATOM 581 C CA . ALA A 1 75 ? 10.369 -10.678 -1.080 1.00 42.41 75 ALA A CA 1
ATOM 582 C C . ALA A 1 75 ? 11.776 -11.266 -0.936 1.00 42.41 75 ALA A C 1
ATOM 584 O O . ALA A 1 75 ? 12.219 -11.992 -1.814 1.00 42.41 75 ALA A O 1
ATOM 585 N N . ASN A 1 76 ? 12.485 -10.854 0.113 1.00 35.06 76 ASN A N 1
ATOM 586 C CA . ASN A 1 76 ? 13.601 -11.565 0.749 1.00 35.06 76 ASN A CA 1
ATOM 587 C C . ASN A 1 76 ? 13.844 -10.917 2.100 1.00 35.06 76 ASN A C 1
ATOM 589 O O . ASN A 1 76 ? 14.569 -9.901 2.188 1.00 35.06 76 ASN A O 1
#